Protein AF-A0A821CGY4-F1 (afdb_monomer)

Structure (mmCIF, N/CA/C/O backbone):
data_AF-A0A821CGY4-F1
#
_entry.id   AF-A0A821CGY4-F1
#
loop_
_atom_site.group_PDB
_atom_site.id
_atom_site.type_symbol
_atom_site.label_atom_id
_atom_site.label_alt_id
_atom_site.label_comp_id
_atom_site.label_asym_id
_atom_site.label_entity_id
_atom_site.label_seq_id
_atom_site.pdbx_PDB_ins_code
_atom_site.Cartn_x
_atom_site.Cartn_y
_atom_site.Cartn_z
_atom_site.occupancy
_atom_site.B_iso_or_equiv
_atom_site.auth_seq_id
_atom_site.auth_comp_id
_atom_site.auth_asym_id
_atom_site.auth_atom_id
_atom_site.pdbx_PDB_model_num
ATOM 1 N N . ILE A 1 1 ? -22.890 -25.969 49.662 1.00 81.94 1 ILE A N 1
ATOM 2 C CA . ILE A 1 1 ? -21.710 -25.070 49.603 1.00 81.94 1 ILE A CA 1
ATOM 3 C C . ILE A 1 1 ? -21.139 -25.036 48.191 1.00 81.94 1 ILE A C 1
ATOM 5 O O . ILE A 1 1 ? -21.263 -24.000 47.562 1.00 81.94 1 ILE A O 1
ATOM 9 N N . TYR A 1 2 ? -20.618 -26.148 47.653 1.00 87.25 2 TYR A N 1
ATOM 10 C CA . TYR A 1 2 ? -20.101 -26.180 46.274 1.00 87.25 2 TYR A CA 1
ATOM 11 C C . TYR A 1 2 ? -21.152 -25.753 45.236 1.00 87.25 2 TYR A C 1
ATOM 13 O O . TYR A 1 2 ? -20.930 -24.799 44.510 1.00 87.25 2 TYR A O 1
ATOM 21 N N . SER A 1 3 ? -22.339 -26.370 45.244 1.00 80.25 3 SER A N 1
ATOM 22 C CA . SER A 1 3 ? -23.417 -26.040 44.294 1.00 80.25 3 SER A CA 1
ATOM 23 C C . SER A 1 3 ? -23.872 -24.573 44.369 1.00 80.25 3 SER A C 1
ATOM 25 O O . SER A 1 3 ? -24.015 -23.927 43.337 1.00 80.25 3 SER A O 1
ATOM 27 N N . THR A 1 4 ? -24.036 -24.011 45.570 1.00 87.38 4 THR A N 1
ATOM 28 C CA . THR A 1 4 ? -24.475 -22.619 45.740 1.00 87.38 4 THR A CA 1
ATOM 29 C C . THR A 1 4 ? -23.391 -21.608 45.376 1.00 87.38 4 THR A C 1
ATOM 31 O O . THR A 1 4 ? -23.682 -20.619 44.715 1.00 87.38 4 THR A O 1
ATOM 34 N N . ILE A 1 5 ? -22.136 -21.841 45.759 1.00 92.38 5 ILE A N 1
ATOM 35 C CA . ILE A 1 5 ? -21.040 -20.913 45.449 1.00 92.38 5 ILE A CA 1
ATOM 36 C C . ILE A 1 5 ? -20.642 -21.019 43.971 1.00 92.38 5 ILE A C 1
ATOM 38 O O . ILE A 1 5 ? -20.436 -20.009 43.309 1.00 92.38 5 ILE A O 1
ATOM 42 N N . TYR A 1 6 ? -20.581 -22.226 43.419 1.00 91.69 6 TYR A N 1
ATOM 43 C CA . TYR A 1 6 ? -20.133 -22.436 42.048 1.00 91.69 6 TYR A CA 1
ATOM 44 C C . TYR A 1 6 ? -21.222 -22.092 41.018 1.00 91.69 6 TYR A C 1
ATOM 46 O O . TYR A 1 6 ? -21.022 -21.226 40.174 1.00 91.69 6 TYR A O 1
ATOM 54 N N . LEU A 1 7 ? -22.415 -22.688 41.107 1.00 91.94 7 LEU A N 1
ATOM 55 C CA . LEU A 1 7 ? -23.435 -22.510 40.062 1.00 91.94 7 LEU A CA 1
ATOM 56 C C . LEU A 1 7 ? -24.139 -21.149 40.141 1.00 91.94 7 LEU A C 1
ATOM 58 O O . LEU A 1 7 ? -24.448 -20.545 39.115 1.00 91.94 7 LEU A O 1
ATOM 62 N N . LEU A 1 8 ? -24.421 -20.655 41.352 1.00 87.88 8 LEU A N 1
ATOM 63 C CA . LEU A 1 8 ? -25.144 -19.389 41.502 1.00 87.88 8 LEU A CA 1
ATOM 64 C C . LEU A 1 8 ? -24.194 -18.195 41.485 1.00 87.88 8 LEU A C 1
ATOM 66 O O . LEU A 1 8 ? -24.474 -17.231 40.783 1.00 87.88 8 LEU A O 1
ATOM 70 N N . ILE A 1 9 ? -23.084 -18.233 42.227 1.00 88.62 9 ILE A N 1
ATOM 71 C CA . ILE A 1 9 ? -22.202 -17.061 42.342 1.00 88.62 9 ILE A CA 1
ATOM 72 C C . ILE A 1 9 ? -21.193 -17.003 41.188 1.00 88.62 9 ILE A C 1
ATOM 74 O O . ILE A 1 9 ? -21.105 -15.963 40.537 1.00 88.62 9 ILE A O 1
ATOM 78 N N . TYR A 1 10 ? -20.458 -18.088 40.919 1.00 90.25 10 TYR A N 1
ATOM 79 C CA . TYR A 1 10 ? -19.397 -18.100 39.901 1.00 90.25 10 TYR A CA 1
ATOM 80 C C . TYR A 1 10 ? -19.953 -18.126 38.467 1.00 90.25 10 TYR A C 1
ATOM 82 O O . TYR A 1 10 ? -19.667 -17.218 37.692 1.00 90.25 10 TYR A O 1
ATOM 90 N N . GLU A 1 11 ? -20.829 -19.080 38.142 1.00 90.44 11 GLU A N 1
ATOM 91 C CA . GLU A 1 11 ? -21.448 -19.208 36.804 1.00 90.44 11 GLU A CA 1
ATOM 92 C C . GLU A 1 11 ? -22.595 -18.211 36.551 1.00 90.44 11 GLU A C 1
ATOM 94 O O . GLU A 1 11 ? -23.160 -18.146 35.461 1.00 90.44 11 GLU A O 1
ATOM 99 N N . LYS A 1 12 ? -22.971 -17.418 37.563 1.00 89.88 12 LYS A N 1
ATOM 100 C CA . LYS A 1 12 ? -24.100 -16.475 37.513 1.00 89.88 12 LYS A CA 1
ATOM 101 C C . LYS A 1 12 ? -25.403 -17.106 37.013 1.00 89.88 12 LYS A C 1
ATOM 103 O O . LYS A 1 12 ? -26.166 -16.464 36.295 1.00 89.88 12 LYS A O 1
ATOM 108 N N . GLY A 1 13 ? -25.715 -18.325 37.457 1.00 83.38 13 GLY A N 1
ATOM 109 C CA . GLY A 1 13 ? -26.928 -19.047 37.052 1.00 83.38 13 GLY A CA 1
ATOM 110 C C . GLY A 1 13 ? -28.252 -18.348 37.403 1.00 83.38 13 GLY A C 1
ATOM 111 O O . GLY A 1 13 ? -29.296 -18.717 36.874 1.00 83.38 13 GLY A O 1
ATOM 112 N N . TYR A 1 14 ? -28.230 -17.319 38.260 1.00 86.88 14 TYR A N 1
ATOM 113 C CA . TYR A 1 14 ? -29.389 -16.456 38.526 1.00 86.88 14 TYR A CA 1
ATOM 114 C C . TYR A 1 14 ? -29.656 -15.419 37.418 1.00 86.88 14 TYR A C 1
ATOM 116 O O . TYR A 1 14 ? -30.694 -14.760 37.440 1.00 86.88 14 TYR A O 1
ATOM 124 N N . GLN A 1 15 ? -28.736 -15.231 36.467 1.00 89.56 15 GLN A N 1
ATOM 125 C CA . GLN A 1 15 ? -28.865 -14.264 35.378 1.00 89.56 15 GLN A CA 1
ATOM 126 C C . GLN A 1 15 ? -29.300 -14.953 34.084 1.00 89.56 15 GLN A C 1
ATOM 128 O O . GLN A 1 15 ? -28.705 -15.937 33.650 1.00 89.56 15 GLN A O 1
ATOM 133 N N . LYS A 1 16 ? -30.307 -14.389 33.412 1.00 84.50 16 LYS A N 1
ATOM 134 C CA . LYS A 1 16 ? -30.659 -14.782 32.045 1.00 84.50 16 LYS A CA 1
ATOM 135 C C . LYS A 1 16 ? -29.698 -14.098 31.073 1.00 84.50 16 LYS A C 1
ATOM 137 O O . LYS A 1 16 ? -29.783 -12.888 30.883 1.00 84.50 16 LYS A O 1
ATOM 142 N N . GLN A 1 17 ? -28.792 -14.861 30.467 1.00 78.44 17 GLN A N 1
ATOM 143 C CA . GLN A 1 17 ? -27.876 -14.335 29.457 1.00 78.44 17 GLN A CA 1
ATOM 144 C C . GLN A 1 17 ? -28.560 -14.290 28.087 1.00 78.44 17 GLN A C 1
ATOM 146 O O . GLN A 1 17 ? -29.100 -15.291 27.615 1.00 78.44 17 GLN A O 1
ATOM 151 N N . SER A 1 18 ? -28.537 -13.125 27.446 1.00 79.50 18 SER A N 1
ATOM 152 C CA . SER A 1 18 ? -28.942 -12.980 26.047 1.00 79.50 18 SER A CA 1
ATOM 153 C C . SER A 1 18 ? -27.727 -13.220 25.155 1.00 79.50 18 SER A C 1
ATOM 155 O O . SER A 1 18 ? -26.724 -12.523 25.278 1.00 79.50 18 SER A O 1
ATOM 157 N N . THR A 1 19 ? -27.818 -14.199 24.257 1.00 76.69 19 THR A N 1
ATOM 158 C CA . THR A 1 19 ? -26.723 -14.617 23.362 1.00 76.69 19 THR A CA 1
ATOM 159 C C . THR A 1 19 ? -26.581 -13.742 22.116 1.00 76.69 19 THR A C 1
ATOM 161 O O . THR A 1 19 ? -25.551 -13.778 21.452 1.00 76.69 19 THR A O 1
ATOM 164 N N . THR A 1 20 ? -27.592 -12.934 21.797 1.00 72.19 20 THR A N 1
ATOM 165 C CA . THR A 1 20 ? -27.609 -12.072 20.611 1.00 72.19 20 THR A CA 1
ATOM 166 C C . THR A 1 20 ? -27.538 -10.607 21.016 1.00 72.19 20 THR A C 1
ATOM 168 O O . THR A 1 20 ? -28.556 -9.969 21.294 1.00 72.19 20 THR A O 1
ATOM 171 N N . ILE A 1 21 ? -26.323 -10.066 21.039 1.00 81.25 21 ILE A N 1
ATOM 172 C CA . ILE A 1 21 ? -26.091 -8.625 21.129 1.00 81.25 21 ILE A CA 1
ATOM 173 C C . ILE A 1 21 ? -26.049 -8.101 19.696 1.00 81.25 21 ILE A C 1
ATOM 175 O O . ILE A 1 21 ? -25.152 -8.444 18.932 1.00 81.25 21 ILE A O 1
ATOM 179 N N . THR A 1 22 ? -27.039 -7.296 19.317 1.00 83.81 22 THR A N 1
ATOM 180 C CA . THR A 1 22 ? -27.015 -6.592 18.030 1.00 83.81 22 THR A CA 1
ATOM 181 C C . THR A 1 22 ? -26.283 -5.276 18.235 1.00 83.81 22 THR A C 1
ATOM 183 O O . THR A 1 22 ? -26.819 -4.364 18.863 1.00 83.81 22 THR A O 1
ATOM 186 N N . SER A 1 23 ? -25.047 -5.186 17.750 1.00 82.81 23 SER A N 1
ATOM 187 C CA . SER A 1 23 ? -24.267 -3.950 17.744 1.00 82.81 23 SER A CA 1
ATOM 188 C C . SER A 1 23 ? -24.141 -3.413 16.321 1.00 82.81 23 SER A C 1
ATOM 190 O O . SER A 1 23 ? -23.977 -4.162 15.361 1.00 82.81 23 SER A O 1
ATOM 192 N N . SER A 1 24 ? -24.239 -2.093 16.193 1.00 87.44 24 SER A N 1
ATOM 193 C CA . SER A 1 24 ? -24.004 -1.363 14.950 1.00 87.44 24 SER A CA 1
ATOM 194 C C . SER A 1 24 ? -23.072 -0.207 15.268 1.00 87.44 24 SER A C 1
ATOM 196 O O . SER A 1 24 ? -23.334 0.557 16.198 1.00 87.44 24 SER A O 1
ATOM 198 N N . VAL A 1 25 ? -21.983 -0.086 14.514 1.00 87.69 25 VAL A N 1
ATOM 199 C CA . VAL A 1 25 ? -20.981 0.966 14.692 1.00 87.69 25 VAL A CA 1
ATOM 200 C C . VAL A 1 25 ? -20.982 1.851 13.454 1.00 87.69 25 VAL A C 1
ATOM 202 O O . VAL A 1 25 ? -20.939 1.367 12.327 1.00 87.69 25 VAL A O 1
ATOM 205 N N . THR A 1 26 ? -21.025 3.164 13.662 1.00 87.94 26 THR A N 1
ATOM 206 C CA . THR A 1 26 ? -20.919 4.153 12.586 1.00 87.94 26 THR A CA 1
ATOM 207 C C . THR A 1 26 ? -19.762 5.086 12.897 1.00 87.94 26 THR A C 1
ATOM 209 O O . THR A 1 26 ? -19.773 5.779 13.914 1.00 87.94 26 THR A O 1
ATOM 212 N N . LEU A 1 27 ? -18.754 5.093 12.025 1.00 87.62 27 LEU A N 1
ATOM 213 C CA . LEU A 1 27 ? -17.548 5.903 12.170 1.00 87.6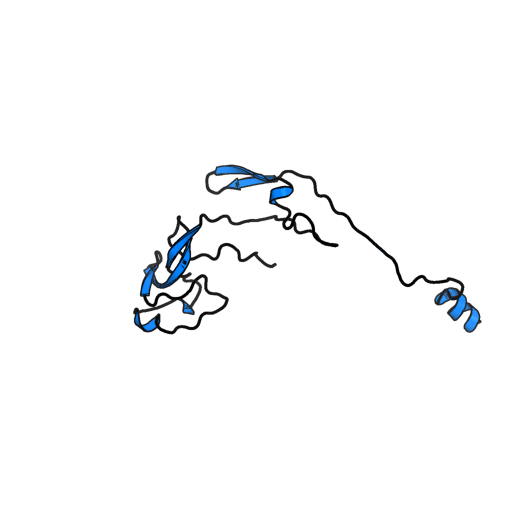2 27 LEU A CA 1
ATOM 214 C C . LEU A 1 27 ? -17.602 7.093 11.209 1.00 87.62 27 LEU A C 1
ATOM 216 O O . LEU A 1 27 ? -17.962 6.948 10.043 1.00 87.62 27 LEU A O 1
ATOM 220 N N . LYS A 1 28 ? -17.230 8.279 11.699 1.00 88.62 28 LYS A N 1
ATOM 221 C CA . LYS A 1 28 ? -17.065 9.489 10.886 1.00 88.62 28 LYS A CA 1
ATOM 222 C C . LYS A 1 28 ? -15.760 10.168 11.268 1.00 88.62 28 LYS A C 1
ATOM 224 O O . LYS A 1 28 ? -15.617 10.627 12.399 1.00 88.62 28 LYS A O 1
ATOM 229 N N . VAL A 1 29 ? -14.836 10.266 10.322 1.00 88.44 29 VAL A N 1
ATOM 230 C CA . VAL A 1 29 ? -13.551 10.941 10.534 1.00 88.44 29 VAL A CA 1
ATOM 231 C C . VAL A 1 29 ? -13.654 12.400 10.102 1.00 88.44 29 VAL A C 1
ATOM 233 O O . VAL A 1 29 ? -14.393 12.747 9.181 1.00 88.44 29 VAL A O 1
ATOM 236 N N . LYS A 1 30 ? -12.948 13.271 10.823 1.00 90.44 30 LYS A N 1
ATOM 237 C CA . LYS A 1 30 ? -12.831 14.700 10.538 1.00 90.44 30 LYS A CA 1
ATOM 238 C C . LYS A 1 30 ? -11.363 15.092 10.620 1.00 90.44 30 LYS A C 1
ATOM 240 O O . LYS A 1 30 ? -10.682 14.700 11.563 1.00 90.44 30 LYS A O 1
ATOM 245 N N . GLY A 1 31 ? -10.916 15.906 9.677 1.00 91.00 31 GLY A N 1
ATOM 246 C CA . GLY A 1 31 ? -9.550 16.408 9.632 1.00 91.00 31 GLY A CA 1
ATOM 247 C C . GLY A 1 31 ? -9.162 16.792 8.214 1.00 91.00 31 GLY A C 1
ATOM 248 O O . GLY A 1 31 ? -9.719 16.256 7.254 1.00 91.00 31 GLY A O 1
ATOM 249 N N . ILE A 1 32 ? -8.211 17.713 8.116 1.00 92.00 32 ILE A N 1
ATOM 250 C CA . ILE A 1 32 ? -7.554 18.111 6.873 1.00 92.00 32 ILE A CA 1
ATOM 251 C C . ILE A 1 32 ? -6.066 17.798 7.008 1.00 92.00 32 ILE A C 1
ATOM 253 O O . ILE A 1 32 ? -5.496 17.952 8.091 1.00 92.00 32 ILE A O 1
ATOM 257 N N . GLY A 1 33 ? -5.452 17.334 5.929 1.00 89.00 33 GLY A N 1
ATOM 258 C CA . GLY A 1 33 ? -4.021 17.082 5.839 1.00 89.00 33 GLY A CA 1
ATOM 259 C C . GLY A 1 33 ? -3.370 17.992 4.806 1.00 89.00 33 GLY A C 1
ATOM 260 O O . GLY A 1 33 ? -4.016 18.441 3.860 1.00 89.00 33 GLY A O 1
ATOM 261 N N . TYR A 1 34 ? -2.076 18.236 4.987 1.00 91.12 34 TYR A N 1
ATOM 262 C CA . TYR A 1 34 ? -1.245 18.981 4.047 1.00 91.12 34 TYR A CA 1
ATOM 263 C C . TYR A 1 34 ? -0.093 18.086 3.614 1.00 91.12 34 TYR A C 1
ATOM 265 O O . TYR A 1 34 ? 0.609 17.532 4.461 1.00 91.12 34 TYR A O 1
ATOM 273 N N . VAL A 1 35 ? 0.096 17.942 2.307 1.00 87.44 35 VAL A N 1
ATOM 274 C CA . VAL A 1 35 ? 1.141 17.100 1.725 1.00 87.44 35 VAL A CA 1
ATOM 275 C C . VAL A 1 35 ? 1.997 17.947 0.799 1.00 87.44 35 VAL A C 1
ATOM 277 O O . VAL A 1 35 ? 1.482 18.655 -0.064 1.00 87.44 35 VAL A O 1
ATOM 280 N N . LEU A 1 36 ? 3.312 17.874 0.991 1.00 86.31 36 LEU A N 1
ATOM 281 C CA . LEU A 1 36 ? 4.284 18.474 0.088 1.00 86.31 36 LEU A CA 1
ATOM 282 C C . LEU A 1 36 ? 4.613 17.454 -0.997 1.00 86.31 36 LEU A C 1
ATOM 284 O O . LEU A 1 36 ? 5.154 16.386 -0.712 1.00 86.31 36 LEU A O 1
ATOM 288 N N . THR A 1 37 ? 4.245 17.769 -2.232 1.00 82.00 37 THR A N 1
ATOM 289 C CA . THR A 1 37 ? 4.586 16.942 -3.393 1.00 82.00 37 THR A CA 1
ATOM 290 C C . THR A 1 37 ? 6.036 17.174 -3.821 1.00 82.00 37 THR A C 1
ATOM 292 O O . THR A 1 37 ? 6.657 18.175 -3.457 1.00 82.00 37 THR A O 1
ATOM 295 N N . SER A 1 38 ? 6.583 16.257 -4.623 1.00 76.75 38 SER A N 1
ATOM 296 C CA . SER A 1 38 ? 7.936 16.366 -5.191 1.00 76.75 38 SER A CA 1
ATOM 297 C C . SER A 1 38 ? 8.146 17.622 -6.042 1.00 76.75 38 SER A C 1
ATOM 299 O O . SER A 1 38 ? 9.275 18.081 -6.177 1.00 76.75 38 SER A O 1
ATOM 301 N N . GLU A 1 39 ? 7.071 18.210 -6.571 1.00 78.38 39 GLU A N 1
ATOM 302 C CA . GLU A 1 39 ? 7.093 19.462 -7.335 1.00 78.38 39 GLU A CA 1
ATOM 303 C C . GLU A 1 39 ? 7.001 20.719 -6.448 1.00 78.38 39 GLU A C 1
ATOM 305 O O . GLU A 1 39 ? 6.737 21.814 -6.942 1.00 78.38 39 GLU A O 1
ATOM 310 N N . ASN A 1 40 ? 7.189 20.580 -5.128 1.00 75.31 40 ASN A N 1
ATOM 311 C CA . ASN A 1 40 ? 6.980 21.636 -4.129 1.00 75.31 40 ASN A CA 1
ATOM 312 C C . ASN A 1 40 ? 5.564 22.241 -4.148 1.00 75.31 40 ASN A C 1
ATOM 314 O O . ASN A 1 40 ? 5.352 23.351 -3.656 1.00 75.31 40 ASN A O 1
ATOM 318 N N . GLN A 1 41 ? 4.579 21.520 -4.688 1.00 83.56 41 GLN A N 1
ATOM 319 C CA . GLN A 1 41 ? 3.181 21.928 -4.622 1.00 83.56 41 GLN A CA 1
ATOM 320 C C . GLN A 1 41 ? 2.555 21.395 -3.333 1.00 83.56 41 GLN A C 1
ATOM 322 O O . GLN A 1 41 ? 2.671 20.207 -3.011 1.00 83.56 41 GLN A O 1
ATOM 327 N N . THR A 1 42 ? 1.879 22.275 -2.596 1.00 86.44 42 THR A N 1
ATOM 328 C CA . THR A 1 42 ? 1.109 21.893 -1.411 1.00 86.44 42 THR A CA 1
ATOM 329 C C . THR A 1 42 ? -0.239 21.336 -1.847 1.00 86.44 42 THR A C 1
ATOM 331 O O . THR A 1 42 ? -1.087 22.074 -2.347 1.00 86.44 42 THR A O 1
ATOM 334 N N . MET A 1 43 ? -0.453 20.043 -1.622 1.00 88.06 43 MET A N 1
ATOM 335 C CA . MET A 1 43 ? -1.744 19.390 -1.799 1.00 88.06 43 MET A CA 1
ATOM 336 C C . MET A 1 43 ? -2.494 19.384 -0.466 1.00 88.06 43 MET A C 1
ATOM 338 O O . MET A 1 43 ? -1.956 18.957 0.559 1.00 88.06 43 MET A O 1
ATOM 342 N N . ILE A 1 44 ? -3.738 19.858 -0.479 1.00 91.19 44 ILE A N 1
ATOM 343 C CA . ILE A 1 44 ? -4.658 19.727 0.653 1.00 91.19 44 ILE A CA 1
ATOM 344 C C . ILE A 1 44 ? -5.437 18.434 0.442 1.00 91.19 44 ILE A C 1
ATOM 346 O O . ILE A 1 44 ? -5.979 18.226 -0.639 1.00 91.19 44 ILE A O 1
ATOM 350 N N . ILE A 1 45 ? -5.472 17.585 1.464 1.00 91.62 45 ILE A N 1
ATOM 351 C CA . ILE A 1 45 ? -6.240 16.338 1.459 1.00 91.62 45 ILE A CA 1
ATOM 352 C C . ILE A 1 45 ? -7.315 16.389 2.542 1.00 91.62 45 ILE A C 1
ATOM 354 O O . ILE A 1 45 ? -7.059 16.843 3.662 1.00 91.62 45 ILE A O 1
ATOM 358 N N . ASP A 1 46 ? -8.516 15.917 2.232 1.00 92.00 46 ASP A N 1
ATOM 359 C CA . ASP A 1 46 ? -9.634 15.872 3.174 1.00 92.00 46 ASP A CA 1
ATOM 360 C C . ASP A 1 46 ? -10.119 14.438 3.450 1.00 92.00 46 A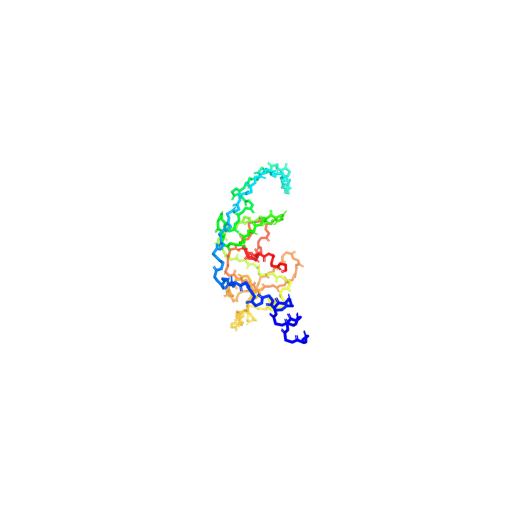SP A C 1
ATOM 362 O O . ASP A 1 46 ? -9.540 13.451 2.991 1.00 92.00 46 ASP A O 1
ATOM 366 N N . GLY A 1 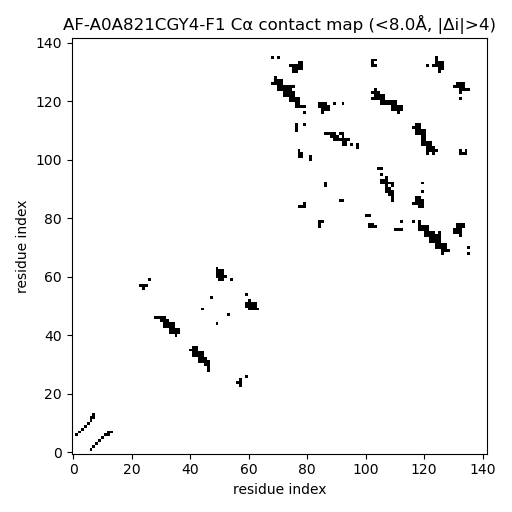47 ? -11.186 14.317 4.246 1.00 87.88 47 GLY A N 1
ATOM 367 C CA . GLY A 1 47 ? -11.766 13.019 4.592 1.00 87.88 47 GLY A CA 1
ATOM 368 C C . GLY A 1 47 ? -12.245 12.193 3.395 1.00 87.88 47 GLY A C 1
ATOM 369 O O . GLY A 1 47 ? -12.289 10.975 3.509 1.00 87.88 47 GLY A O 1
ATOM 370 N N . ALA A 1 48 ? -12.578 12.801 2.257 1.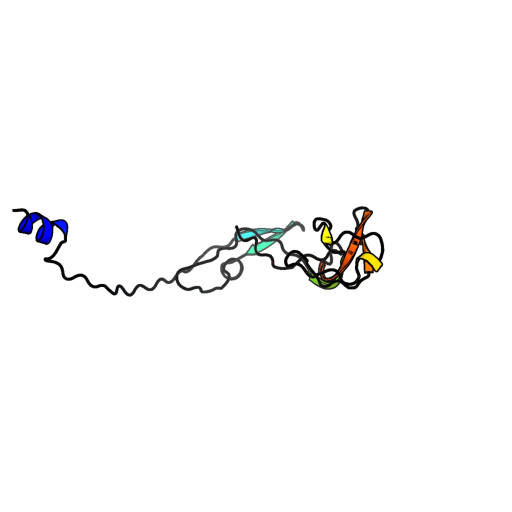00 87.00 48 ALA A N 1
ATOM 371 C CA . ALA A 1 48 ? -12.915 12.064 1.043 1.00 87.00 48 ALA A CA 1
ATOM 372 C C . ALA A 1 48 ? -11.664 11.498 0.348 1.00 87.00 48 ALA A C 1
ATOM 374 O O . ALA A 1 48 ? -11.754 10.467 -0.316 1.00 87.00 48 ALA A O 1
ATOM 375 N N . ASP A 1 49 ? -10.497 12.115 0.545 1.00 89.50 49 ASP A N 1
ATOM 376 C CA . ASP A 1 49 ? -9.251 11.703 -0.106 1.00 89.50 49 ASP A CA 1
ATOM 377 C C . ASP A 1 49 ? -8.507 10.590 0.637 1.00 89.50 49 ASP A C 1
ATOM 379 O O . ASP A 1 49 ? -7.878 9.730 0.007 1.00 89.50 49 ASP A O 1
ATOM 383 N N . TYR A 1 50 ? -8.496 10.620 1.975 1.00 90.12 50 TYR A N 1
ATOM 384 C CA . TYR A 1 50 ? -7.743 9.652 2.784 1.00 90.12 50 TYR A CA 1
ATOM 385 C C . TYR A 1 50 ? -8.572 8.489 3.338 1.00 90.12 50 TYR A C 1
ATOM 387 O O . TYR A 1 50 ? -7.983 7.584 3.928 1.00 90.12 50 TYR A O 1
ATOM 395 N N . ILE A 1 51 ? -9.893 8.466 3.135 1.00 89.81 51 ILE A N 1
ATOM 396 C CA . ILE A 1 51 ? -10.771 7.366 3.567 1.00 89.81 51 ILE A CA 1
ATOM 397 C C . ILE A 1 51 ? -11.232 6.578 2.341 1.00 89.81 51 ILE A C 1
ATOM 399 O O . ILE A 1 51 ? -11.957 7.099 1.496 1.00 89.81 51 ILE A O 1
ATOM 403 N N . ILE A 1 52 ? -10.808 5.316 2.233 1.00 87.69 52 ILE A N 1
ATOM 404 C CA . ILE A 1 52 ? -11.087 4.466 1.067 1.00 87.69 52 ILE A CA 1
ATOM 405 C C . ILE A 1 52 ? -11.404 3.041 1.540 1.00 87.69 52 ILE A C 1
ATOM 407 O O . ILE A 1 52 ? -10.510 2.408 2.091 1.00 87.69 52 ILE A O 1
ATOM 411 N N . PRO A 1 53 ? -12.600 2.488 1.275 1.00 88.25 53 PRO A N 1
ATOM 412 C CA . PRO A 1 53 ? -13.796 3.143 0.737 1.00 88.25 53 PRO A CA 1
ATOM 413 C C . PRO A 1 53 ? -14.424 4.116 1.759 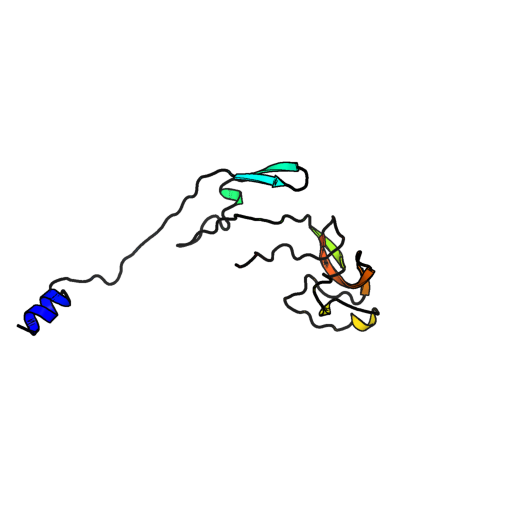1.00 88.25 53 PRO A C 1
ATOM 415 O O . PRO A 1 53 ? -14.126 4.034 2.948 1.00 88.25 53 PRO A O 1
ATOM 418 N N . PRO A 1 54 ? -15.331 5.022 1.346 1.00 83.12 54 PRO A N 1
ATOM 419 C CA . PRO A 1 54 ? -15.937 6.004 2.257 1.00 83.12 54 PRO A CA 1
ATOM 420 C C . PRO A 1 54 ? -16.816 5.382 3.356 1.00 83.12 54 PRO A C 1
ATOM 422 O O . PRO A 1 54 ? -17.139 6.048 4.339 1.00 83.12 54 PRO A O 1
ATOM 425 N N . SER A 1 55 ? -17.235 4.124 3.198 1.00 83.94 55 SER A N 1
ATOM 426 C CA . SER A 1 55 ? -17.995 3.389 4.204 1.00 83.94 55 SER A CA 1
ATOM 427 C C . SER A 1 55 ? -17.633 1.910 4.160 1.00 83.94 55 SER A C 1
ATOM 429 O O . SER A 1 55 ? -17.675 1.286 3.099 1.00 83.94 55 SER A O 1
ATOM 431 N N . GLU A 1 56 ? -17.298 1.363 5.324 1.00 87.19 56 GLU A N 1
ATOM 432 C CA . GLU A 1 56 ? -16.997 -0.048 5.528 1.00 87.19 56 GLU A CA 1
ATOM 433 C C . GLU A 1 56 ? -17.637 -0.511 6.845 1.00 87.19 56 GLU A C 1
ATOM 435 O O . GLU A 1 56 ? -17.805 0.271 7.785 1.00 87.19 56 GLU A O 1
ATOM 440 N N . ASN A 1 57 ? -18.068 -1.772 6.907 1.00 86.62 57 ASN A N 1
ATOM 441 C CA . ASN A 1 57 ? -18.740 -2.298 8.092 1.00 86.62 57 ASN A CA 1
ATOM 442 C C . ASN A 1 57 ? -17.708 -2.667 9.164 1.00 86.62 57 ASN A C 1
ATOM 444 O O . ASN A 1 57 ? -16.843 -3.502 8.917 1.00 86.62 57 ASN A O 1
ATOM 448 N N . ASN A 1 58 ? -17.828 -2.082 10.358 1.00 85.62 58 ASN A N 1
ATOM 449 C CA . ASN A 1 58 ? -16.950 -2.334 11.509 1.00 85.62 58 ASN A CA 1
ATOM 450 C C . ASN A 1 58 ? -15.442 -2.108 11.261 1.00 85.62 58 ASN A C 1
ATOM 452 O O . ASN A 1 58 ? -14.622 -2.561 12.058 1.00 85.62 58 ASN A O 1
ATOM 456 N N . ALA A 1 59 ? -15.065 -1.394 10.199 1.00 89.56 59 ALA A N 1
ATOM 457 C CA . ALA A 1 59 ? -13.679 -1.087 9.869 1.00 89.56 59 ALA A CA 1
ATOM 458 C C . ALA A 1 59 ? -13.562 0.304 9.236 1.00 89.56 59 ALA A C 1
ATOM 460 O O . ALA A 1 59 ? -14.547 0.891 8.786 1.00 89.56 59 ALA A O 1
ATOM 461 N N . ILE A 1 60 ? -12.347 0.849 9.252 1.00 89.69 60 ILE A N 1
ATOM 462 C CA . ILE A 1 60 ? -11.999 2.073 8.539 1.00 89.69 60 ILE A CA 1
ATOM 463 C C . ILE A 1 60 ? -10.544 2.009 8.090 1.00 89.69 60 ILE A C 1
ATOM 465 O O . ILE A 1 60 ? -9.664 1.616 8.858 1.00 89.69 60 ILE A O 1
ATOM 469 N N . PHE A 1 61 ? -10.290 2.451 6.864 1.00 90.94 61 PHE A N 1
ATOM 470 C CA . PHE A 1 61 ? -8.951 2.612 6.322 1.00 90.94 61 PHE A CA 1
ATOM 471 C C . PHE A 1 61 ? -8.597 4.099 6.220 1.00 90.94 61 PHE A C 1
ATOM 473 O O . PHE A 1 61 ? -9.350 4.885 5.645 1.00 90.94 61 PHE A O 1
ATOM 480 N N . ILE A 1 62 ? -7.449 4.480 6.788 1.00 90.69 62 ILE A N 1
ATOM 481 C CA . ILE A 1 62 ? -6.932 5.854 6.771 1.00 90.69 62 ILE A CA 1
ATOM 482 C C . ILE A 1 62 ? -5.593 5.857 6.034 1.00 90.69 62 ILE A C 1
ATOM 484 O O . ILE A 1 62 ? -4.611 5.276 6.497 1.00 90.69 62 ILE A O 1
ATOM 488 N N . LYS A 1 63 ? -5.544 6.542 4.892 1.00 88.81 63 LYS A N 1
ATOM 489 C CA . LYS A 1 63 ? -4.342 6.716 4.071 1.00 88.81 63 LYS A CA 1
ATOM 490 C C . LYS A 1 63 ? -3.382 7.702 4.739 1.00 88.81 63 LYS A C 1
ATOM 492 O O . LYS A 1 63 ? -3.676 8.890 4.834 1.00 88.81 63 LYS A O 1
ATOM 497 N N . THR A 1 64 ? -2.218 7.214 5.161 1.00 87.62 64 THR A N 1
ATOM 498 C CA . THR A 1 64 ? -1.170 8.020 5.817 1.00 87.62 64 THR A CA 1
ATOM 499 C C . THR A 1 64 ? -0.007 8.374 4.894 1.00 87.62 64 THR A C 1
ATOM 501 O O . THR A 1 64 ? 0.636 9.401 5.084 1.00 87.62 64 THR A O 1
ATOM 504 N N . ASN A 1 65 ? 0.261 7.543 3.887 1.00 85.44 65 ASN A N 1
ATOM 505 C CA . ASN A 1 65 ? 1.299 7.758 2.887 1.00 85.44 65 ASN A CA 1
ATOM 506 C C . ASN A 1 65 ? 0.796 7.273 1.521 1.00 85.44 65 ASN A C 1
ATOM 508 O O . ASN A 1 65 ? 0.050 6.294 1.446 1.00 85.44 65 ASN A O 1
ATOM 512 N N . PHE A 1 66 ? 1.188 7.955 0.448 1.00 82.75 66 PHE A N 1
ATOM 513 C CA . PHE A 1 66 ? 0.864 7.563 -0.915 1.00 82.75 66 PHE A CA 1
ATOM 514 C C . PHE A 1 66 ? 1.973 7.954 -1.886 1.00 82.75 66 PHE A C 1
ATOM 516 O O . PHE A 1 66 ? 2.684 8.936 -1.695 1.00 82.75 66 PHE A O 1
ATOM 523 N N . ILE A 1 67 ? 2.081 7.171 -2.955 1.00 82.88 67 ILE A N 1
ATOM 524 C CA . ILE A 1 67 ? 2.919 7.474 -4.109 1.00 82.88 67 ILE A CA 1
ATOM 525 C C . ILE A 1 67 ? 1.963 7.688 -5.274 1.00 82.88 67 ILE A C 1
ATOM 527 O O . ILE A 1 67 ? 1.197 6.788 -5.617 1.00 82.88 67 ILE A O 1
ATOM 531 N N . GLN A 1 68 ? 1.990 8.884 -5.851 1.00 79.19 68 GLN A N 1
ATOM 532 C CA . GLN A 1 68 ? 1.232 9.213 -7.051 1.00 79.19 68 GLN A CA 1
ATOM 533 C C . GLN A 1 68 ? 2.144 9.078 -8.269 1.00 79.19 68 GLN A C 1
ATOM 535 O O . GLN A 1 68 ? 3.302 9.491 -8.237 1.00 79.19 68 GLN A O 1
ATOM 540 N N . THR A 1 69 ? 1.627 8.470 -9.332 1.00 77.12 69 THR A N 1
ATOM 541 C CA . THR A 1 69 ? 2.350 8.298 -10.593 1.00 77.12 69 THR A CA 1
ATOM 542 C C . THR A 1 69 ? 1.424 8.612 -11.754 1.00 77.12 69 THR A C 1
ATOM 544 O O . THR A 1 69 ? 0.353 8.008 -11.845 1.00 77.12 69 THR A O 1
ATOM 547 N N . ASP A 1 70 ? 1.862 9.476 -12.664 1.00 82.75 70 ASP A N 1
ATOM 548 C CA . ASP A 1 70 ? 1.144 9.738 -13.907 1.00 82.75 70 ASP A CA 1
ATOM 549 C C . ASP A 1 70 ? 1.413 8.630 -14.923 1.00 82.75 70 ASP A C 1
ATOM 551 O O . ASP A 1 70 ? 2.545 8.196 -15.154 1.00 82.75 70 ASP A O 1
ATOM 555 N N . GLN A 1 71 ? 0.327 8.101 -15.470 1.00 79.81 71 GLN A N 1
ATOM 556 C CA . GLN A 1 71 ? 0.263 6.733 -15.957 1.00 79.81 71 GLN A CA 1
ATOM 557 C C . GLN A 1 71 ? -0.557 6.717 -17.256 1.00 79.81 71 GLN A C 1
ATOM 559 O O . GLN A 1 71 ? -1.709 7.144 -17.283 1.00 79.81 71 GLN A O 1
ATOM 564 N N . THR A 1 72 ? 0.034 6.239 -18.356 1.00 82.44 72 THR A N 1
ATOM 565 C CA . THR A 1 72 ? -0.624 6.139 -19.677 1.00 82.44 72 THR A CA 1
ATOM 566 C C . THR A 1 72 ? -0.482 4.737 -20.252 1.00 82.44 72 THR A C 1
ATOM 568 O O . THR A 1 72 ? 0.511 4.066 -20.011 1.00 82.44 72 THR A O 1
ATOM 571 N N . ARG A 1 73 ? -1.464 4.230 -21.004 1.00 83.44 73 ARG A N 1
ATOM 572 C CA . ARG A 1 73 ? -1.356 2.879 -21.576 1.00 83.44 73 ARG A CA 1
ATOM 573 C C . ARG A 1 73 ? -0.416 2.893 -22.778 1.00 83.44 73 ARG A C 1
ATOM 575 O O . ARG A 1 73 ? -0.782 3.394 -23.837 1.00 83.44 73 ARG A O 1
ATOM 582 N N . SER A 1 74 ? 0.763 2.307 -22.630 1.00 82.88 74 SER A N 1
ATOM 583 C CA . SER A 1 74 ? 1.737 2.191 -23.714 1.00 82.88 74 SER A CA 1
ATOM 584 C C . SER A 1 74 ? 2.646 0.967 -23.513 1.00 82.88 74 SER A C 1
ATOM 586 O O . SER A 1 74 ? 2.259 0.003 -22.846 1.00 82.88 74 SER A O 1
ATOM 588 N N . LYS A 1 75 ? 3.808 0.942 -24.161 1.00 81.69 75 LYS A N 1
ATOM 589 C CA . LYS A 1 75 ? 4.816 -0.102 -23.966 1.00 81.69 75 LYS A CA 1
ATOM 590 C C . LYS A 1 75 ? 5.980 0.491 -23.187 1.00 81.69 75 LYS A C 1
ATOM 592 O O . LYS A 1 75 ? 6.407 1.602 -23.490 1.00 81.69 75 LYS A O 1
ATOM 597 N N . CYS A 1 76 ? 6.469 -0.227 -22.187 1.00 79.50 76 CYS A N 1
ATOM 598 C CA . CYS A 1 76 ? 7.562 0.231 -21.337 1.00 79.50 76 CYS A CA 1
ATOM 599 C C . CYS A 1 76 ? 8.511 -0.911 -20.981 1.00 79.50 76 CYS A C 1
ATOM 601 O O . CYS A 1 76 ? 8.179 -2.090 -21.095 1.00 79.50 76 CYS A O 1
ATOM 603 N N . ALA A 1 77 ? 9.707 -0.539 -20.533 1.00 82.88 77 ALA A N 1
ATOM 604 C CA . ALA A 1 77 ? 10.655 -1.465 -19.937 1.00 82.88 77 ALA A CA 1
ATOM 605 C C . ALA A 1 77 ? 10.150 -1.922 -18.554 1.00 82.88 77 ALA A C 1
ATOM 607 O O . ALA A 1 77 ? 9.713 -1.105 -17.737 1.00 82.88 77 ALA A O 1
ATOM 608 N N . GLU A 1 78 ? 10.216 -3.223 -18.279 1.00 83.06 78 GLU A N 1
ATOM 609 C CA . GLU A 1 78 ? 9.822 -3.798 -16.990 1.00 83.06 78 GLU A CA 1
ATOM 610 C C . GLU A 1 78 ? 10.833 -3.450 -15.873 1.00 83.06 78 GLU A C 1
ATOM 612 O O . GLU A 1 78 ? 11.953 -2.993 -16.123 1.00 83.06 78 GLU A O 1
ATOM 617 N N . ASN A 1 79 ? 10.444 -3.626 -14.605 1.00 78.62 79 ASN A N 1
ATOM 618 C CA . ASN A 1 79 ? 11.296 -3.250 -13.475 1.00 78.62 79 ASN A CA 1
ATOM 619 C C . ASN A 1 79 ? 12.532 -4.160 -13.351 1.00 78.62 79 ASN A C 1
ATOM 621 O O . ASN A 1 79 ? 12.410 -5.368 -13.171 1.00 78.62 79 ASN A O 1
ATOM 625 N N . ILE A 1 80 ? 13.727 -3.560 -13.318 1.00 77.94 80 ILE A N 1
ATOM 626 C CA . ILE A 1 80 ? 15.006 -4.273 -13.167 1.00 77.94 80 ILE A CA 1
ATOM 627 C C . ILE A 1 80 ? 15.135 -5.084 -11.868 1.00 77.94 80 ILE A C 1
ATOM 629 O O . ILE A 1 80 ? 15.889 -6.051 -11.800 1.00 77.94 80 ILE A O 1
ATOM 633 N N . LYS A 1 81 ? 14.403 -4.710 -10.811 1.00 77.69 81 LYS A N 1
ATOM 634 C CA . LYS A 1 81 ? 14.396 -5.470 -9.552 1.00 77.69 81 LYS A CA 1
ATOM 635 C C . LYS A 1 81 ? 13.815 -6.872 -9.735 1.00 77.69 81 LYS A C 1
ATOM 637 O O . LYS A 1 81 ? 14.054 -7.738 -8.897 1.00 77.69 81 LYS A O 1
ATOM 642 N N . LEU A 1 82 ? 13.054 -7.095 -10.805 1.00 78.50 82 LEU A N 1
ATOM 643 C CA . LEU A 1 82 ? 12.551 -8.405 -11.160 1.00 78.50 82 LEU A CA 1
ATOM 644 C C . LEU A 1 82 ? 13.613 -9.147 -11.979 1.00 78.50 82 LEU A C 1
ATOM 646 O O . LEU A 1 82 ? 13.827 -8.853 -13.150 1.00 78.50 82 LEU A O 1
ATOM 650 N N . ALA A 1 83 ? 14.252 -10.151 -11.377 1.00 80.56 83 ALA A N 1
ATOM 651 C CA . ALA A 1 83 ? 15.258 -10.965 -12.065 1.00 80.56 83 ALA A CA 1
ATOM 652 C C . ALA A 1 83 ? 14.709 -11.627 -13.347 1.00 80.56 83 ALA A C 1
ATOM 654 O O . ALA A 1 83 ? 15.423 -11.760 -14.337 1.00 80.56 83 ALA A O 1
ATOM 655 N N . GLU A 1 84 ? 13.419 -11.979 -13.354 1.00 79.69 84 GLU A N 1
ATOM 656 C CA . GLU A 1 84 ? 12.721 -12.564 -14.508 1.00 79.69 84 GLU A CA 1
ATOM 657 C C . GLU A 1 84 ? 12.581 -11.588 -15.684 1.00 79.69 84 GLU A C 1
ATOM 659 O O . GLU A 1 84 ? 12.433 -12.024 -16.827 1.00 79.69 84 GLU A O 1
ATOM 664 N N . ALA A 1 85 ? 12.648 -10.277 -15.432 1.00 80.38 85 ALA A N 1
ATOM 665 C CA . ALA A 1 85 ? 12.574 -9.253 -16.467 1.00 80.38 85 ALA A CA 1
ATOM 666 C C . ALA A 1 85 ? 13.899 -9.053 -17.207 1.00 80.38 85 ALA A C 1
ATOM 668 O O . ALA A 1 85 ? 13.888 -8.448 -18.269 1.00 80.38 85 ALA A O 1
ATOM 669 N N . ILE A 1 86 ? 15.024 -9.553 -16.691 1.00 85.81 86 ILE A N 1
ATOM 670 C CA . ILE A 1 86 ? 16.326 -9.402 -17.345 1.00 85.81 86 ILE A CA 1
ATOM 671 C C . ILE A 1 86 ? 16.367 -10.299 -18.594 1.00 85.81 86 ILE A C 1
ATOM 673 O O . ILE A 1 86 ? 15.993 -11.479 -18.554 1.00 85.81 86 ILE A O 1
ATOM 677 N N . CYS A 1 87 ? 16.821 -9.740 -19.711 1.00 84.06 87 CYS A N 1
ATOM 678 C CA . CYS A 1 87 ? 17.040 -10.451 -20.972 1.00 84.06 87 CYS A CA 1
ATOM 679 C C . CYS A 1 87 ? 18.392 -10.071 -21.567 1.00 84.06 87 CYS A C 1
ATOM 681 O O . CYS A 1 87 ? 19.011 -9.094 -21.156 1.00 84.06 87 CYS A O 1
ATOM 683 N N . LYS A 1 88 ? 18.881 -10.867 -22.517 1.00 85.44 88 LYS A N 1
ATOM 684 C CA . LYS A 1 88 ? 20.044 -10.512 -23.339 1.00 85.44 88 LYS A CA 1
ATOM 685 C C . LYS A 1 88 ? 19.620 -10.252 -24.777 1.00 85.44 88 LYS A C 1
ATOM 687 O O . LYS A 1 88 ? 20.089 -9.291 -25.373 1.00 85.44 88 LYS A O 1
ATOM 692 N N . ASN A 1 89 ? 18.718 -11.088 -25.290 1.00 84.00 89 ASN A N 1
ATOM 693 C CA . ASN A 1 89 ? 18.169 -11.006 -26.640 1.00 84.00 89 ASN A CA 1
ATOM 694 C C . ASN A 1 89 ? 16.635 -11.100 -26.615 1.00 84.00 89 ASN A C 1
ATOM 696 O O . ASN A 1 89 ? 16.057 -11.655 -25.681 1.00 84.00 89 ASN A O 1
ATOM 700 N N . ASP A 1 90 ? 15.982 -10.659 -27.692 1.00 85.06 90 ASP A N 1
ATOM 701 C CA . ASP A 1 90 ? 14.520 -10.752 -27.870 1.00 85.06 90 ASP A CA 1
ATOM 702 C C . ASP A 1 90 ? 13.984 -12.191 -27.751 1.00 85.06 90 ASP A C 1
ATOM 704 O O . ASP A 1 90 ? 12.873 -12.419 -27.274 1.00 85.06 90 ASP A O 1
ATOM 708 N N . SER A 1 91 ? 14.795 -13.190 -28.112 1.00 84.06 91 SER A N 1
ATOM 709 C CA . SER A 1 91 ? 14.449 -14.608 -27.958 1.00 84.06 91 SER A CA 1
ATOM 710 C C . SER A 1 91 ? 14.201 -15.013 -26.507 1.00 84.06 91 SER A C 1
ATOM 712 O O . SER A 1 91 ? 13.370 -15.882 -26.254 1.00 84.06 91 SER A O 1
ATOM 714 N N . ASP A 1 92 ? 14.891 -14.377 -25.556 1.00 82.62 92 ASP A N 1
ATOM 715 C CA . ASP A 1 92 ? 14.737 -14.673 -24.132 1.00 82.62 92 ASP A CA 1
ATOM 716 C C . ASP A 1 92 ? 13.370 -14.199 -23.630 1.00 82.62 92 ASP A C 1
ATOM 718 O O . ASP A 1 92 ? 12.833 -14.740 -22.669 1.00 82.62 92 ASP A O 1
ATOM 722 N N . CYS A 1 93 ? 12.789 -13.186 -24.277 1.00 81.25 93 CYS A N 1
ATOM 723 C CA . CYS A 1 93 ? 11.501 -12.610 -23.910 1.00 81.25 93 CYS A CA 1
ATOM 724 C C . CYS A 1 93 ? 10.310 -13.453 -24.383 1.00 81.25 93 CYS A C 1
ATOM 726 O O . CYS A 1 93 ? 9.194 -13.271 -23.887 1.00 81.25 93 CYS A O 1
ATOM 728 N N . PHE A 1 94 ? 10.525 -14.353 -25.343 1.00 78.12 94 PHE A N 1
ATOM 729 C CA . PHE A 1 94 ? 9.469 -15.160 -25.939 1.00 78.12 94 PHE A CA 1
ATOM 730 C C . PHE A 1 94 ? 9.032 -16.279 -24.979 1.00 78.12 94 PHE A C 1
ATOM 732 O O . PHE A 1 94 ? 9.859 -16.983 -24.409 1.00 78.12 94 PHE A O 1
ATOM 739 N N . ASN A 1 95 ? 7.720 -16.463 -24.797 1.00 69.88 95 ASN A N 1
ATOM 740 C CA . ASN A 1 95 ? 7.126 -17.502 -23.937 1.00 69.88 95 ASN A CA 1
ATOM 741 C C . ASN A 1 95 ? 7.529 -17.483 -22.446 1.00 69.88 95 ASN A C 1
ATOM 743 O O . ASN A 1 95 ? 7.344 -18.490 -21.757 1.00 69.88 95 ASN A O 1
ATOM 747 N N . LYS A 1 96 ? 8.015 -16.359 -21.901 1.00 75.50 96 LYS A N 1
ATOM 748 C CA . LYS A 1 96 ? 8.188 -16.247 -20.444 1.00 75.50 96 LYS A CA 1
ATOM 749 C C . LYS A 1 96 ? 6.825 -16.323 -19.731 1.00 75.50 96 LYS A C 1
ATOM 751 O O . LYS A 1 96 ? 5.854 -15.718 -20.200 1.00 75.50 96 LYS A O 1
ATOM 756 N N . PRO A 1 97 ? 6.724 -17.044 -18.599 1.00 76.75 97 PRO A N 1
ATOM 757 C CA . PRO A 1 97 ? 5.498 -17.084 -17.814 1.00 76.75 97 PRO A CA 1
ATOM 758 C C . PRO A 1 97 ? 5.177 -15.694 -17.254 1.00 76.75 97 PRO A C 1
ATOM 760 O O . PRO A 1 97 ? 6.070 -14.888 -16.996 1.00 76.75 97 PRO A O 1
ATOM 763 N N . PHE A 1 98 ? 3.887 -15.410 -17.085 1.00 79.12 98 PHE A N 1
ATOM 764 C CA . PHE A 1 98 ? 3.432 -14.231 -16.356 1.00 79.12 98 PHE A CA 1
ATOM 765 C C . PHE A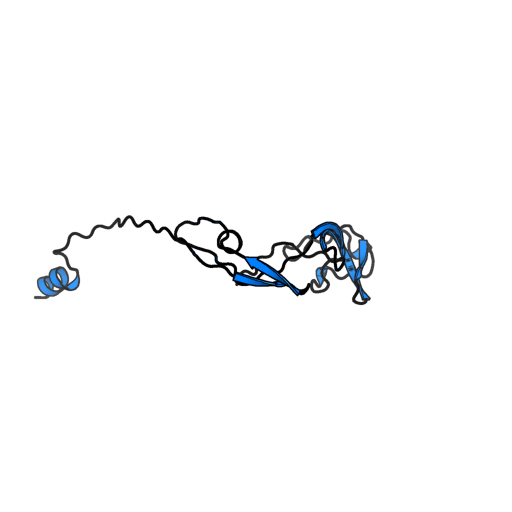 1 98 ? 3.406 -14.560 -14.861 1.00 79.12 98 PHE A C 1
ATOM 767 O O . PHE A 1 98 ? 2.697 -15.482 -14.452 1.00 79.12 98 PHE A O 1
ATOM 774 N N . THR A 1 99 ? 4.167 -13.825 -14.052 1.00 79.81 99 THR A N 1
ATOM 775 C CA . THR A 1 99 ? 4.179 -13.965 -12.594 1.00 79.81 99 THR A CA 1
ATOM 776 C C . THR A 1 99 ? 3.423 -12.808 -11.931 1.00 79.81 99 THR A C 1
ATOM 778 O O . THR A 1 99 ? 3.404 -11.697 -12.461 1.00 79.81 99 THR A O 1
ATOM 781 N N . PRO A 1 100 ? 2.817 -13.011 -10.742 1.00 79.94 100 PRO A N 1
ATOM 782 C CA . PRO A 1 100 ? 2.089 -11.950 -10.026 1.00 79.94 100 PRO A CA 1
ATOM 783 C C . PRO A 1 100 ? 2.944 -10.727 -9.644 1.00 79.94 100 PRO A C 1
ATOM 785 O O . PRO A 1 100 ? 2.419 -9.702 -9.207 1.00 79.94 100 PRO A O 1
ATOM 788 N N . ASN A 1 101 ? 4.269 -10.848 -9.754 1.00 78.50 101 ASN A N 1
ATOM 789 C CA . ASN A 1 101 ? 5.230 -9.794 -9.443 1.00 78.50 101 ASN A CA 1
ATOM 790 C C . ASN A 1 101 ? 5.591 -8.900 -10.623 1.00 78.50 101 ASN A C 1
ATOM 792 O O . ASN A 1 101 ? 6.281 -7.902 -10.427 1.00 78.50 101 ASN A O 1
ATOM 796 N N . MET A 1 102 ? 5.113 -9.228 -11.816 1.00 76.88 102 MET A N 1
ATOM 797 C CA . MET A 1 102 ? 5.328 -8.421 -13.004 1.00 76.88 102 MET A CA 1
ATOM 798 C C . MET A 1 102 ? 4.340 -7.272 -13.089 1.00 76.88 102 MET A C 1
ATOM 800 O O . MET A 1 102 ? 3.183 -7.400 -12.682 1.00 76.88 102 MET A O 1
ATOM 804 N N . ASN A 1 103 ? 4.781 -6.167 -13.691 1.00 79.75 103 ASN A N 1
ATOM 805 C CA . ASN A 1 103 ? 3.888 -5.056 -13.930 1.00 79.75 103 ASN A CA 1
ATOM 806 C C . ASN A 1 103 ? 3.068 -5.267 -15.207 1.00 79.75 103 ASN A C 1
ATOM 808 O O . ASN A 1 103 ? 1.902 -4.912 -15.208 1.00 79.75 103 ASN A O 1
ATOM 812 N N . GLY A 1 104 ? 3.601 -5.844 -16.286 1.00 79.88 104 GLY A N 1
ATOM 813 C CA . GLY A 1 104 ? 2.866 -5.958 -17.554 1.00 79.88 104 GLY A CA 1
ATOM 814 C C . GLY A 1 104 ? 2.936 -7.308 -18.251 1.00 79.88 104 GLY A C 1
ATOM 815 O O . GLY A 1 104 ? 3.596 -8.240 -17.804 1.00 79.88 104 GLY A O 1
ATOM 816 N N . ARG A 1 105 ? 2.252 -7.416 -19.396 1.00 83.00 105 ARG A N 1
ATOM 817 C CA . ARG A 1 105 ? 2.350 -8.598 -20.268 1.00 83.00 105 ARG A CA 1
ATOM 818 C C . ARG A 1 105 ? 3.547 -8.468 -21.209 1.00 83.00 105 ARG A C 1
ATOM 820 O O . ARG A 1 105 ? 3.700 -7.424 -21.833 1.00 83.00 105 ARG A O 1
ATOM 827 N N . TRP A 1 106 ? 4.345 -9.528 -21.347 1.00 81.25 106 TRP A N 1
ATOM 828 C CA . TRP A 1 106 ? 5.503 -9.570 -22.249 1.00 81.25 106 TRP A CA 1
ATOM 829 C C . TRP A 1 106 ? 5.118 -9.288 -23.707 1.00 81.25 106 TRP A C 1
ATOM 831 O O . TRP A 1 106 ? 4.172 -9.889 -24.221 1.00 81.25 106 TRP A O 1
ATOM 841 N N . THR A 1 107 ? 5.873 -8.418 -24.382 1.00 82.69 107 THR A N 1
ATOM 842 C CA . THR A 1 107 ? 5.737 -8.184 -25.834 1.00 82.69 107 THR A CA 1
ATOM 843 C C . THR A 1 107 ? 6.662 -9.064 -26.669 1.00 82.69 107 THR A C 1
ATOM 845 O O . THR A 1 107 ? 6.409 -9.247 -27.857 1.00 82.69 107 THR A O 1
ATOM 848 N N . GLY A 1 108 ? 7.711 -9.622 -26.053 1.00 82.12 108 GLY A N 1
ATOM 849 C CA . GLY A 1 108 ? 8.744 -10.399 -26.740 1.00 82.12 108 GLY A CA 1
ATOM 850 C C . GLY A 1 108 ? 9.946 -9.574 -27.214 1.00 82.12 108 GLY A C 1
ATOM 851 O O . GLY A 1 108 ? 10.789 -10.121 -27.911 1.00 82.12 108 GLY A O 1
ATOM 852 N N . GLN A 1 109 ? 10.042 -8.292 -26.845 1.00 83.69 109 GLN A N 1
ATOM 853 C CA . GLN A 1 109 ? 11.185 -7.426 -27.168 1.00 83.69 109 GLN A CA 1
ATOM 854 C C . GLN A 1 109 ? 12.034 -7.148 -25.923 1.00 83.69 109 GLN A C 1
ATOM 856 O O . GLN A 1 109 ? 11.507 -7.061 -24.813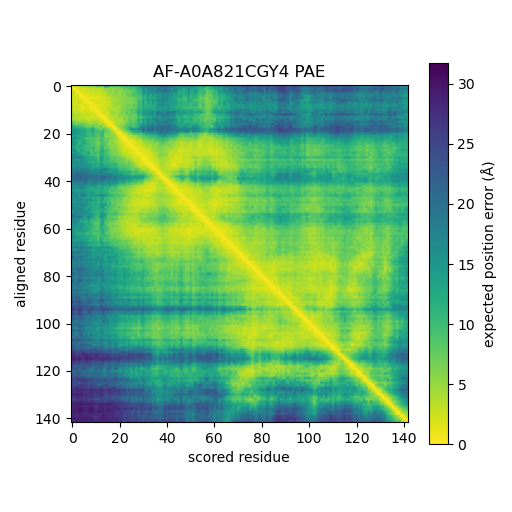 1.00 83.69 109 GLN A O 1
ATOM 861 N N . CYS A 1 110 ? 13.349 -7.046 -26.091 1.00 84.06 110 CYS A N 1
ATOM 862 C CA . CYS A 1 110 ? 14.325 -6.764 -25.046 1.00 84.06 110 CYS A CA 1
ATOM 863 C C . CYS A 1 110 ? 14.830 -5.320 -25.205 1.00 84.06 110 CYS A C 1
ATOM 865 O O . CYS A 1 110 ? 15.450 -4.971 -26.208 1.00 84.06 110 CYS A O 1
ATOM 867 N N . LEU A 1 111 ? 14.543 -4.457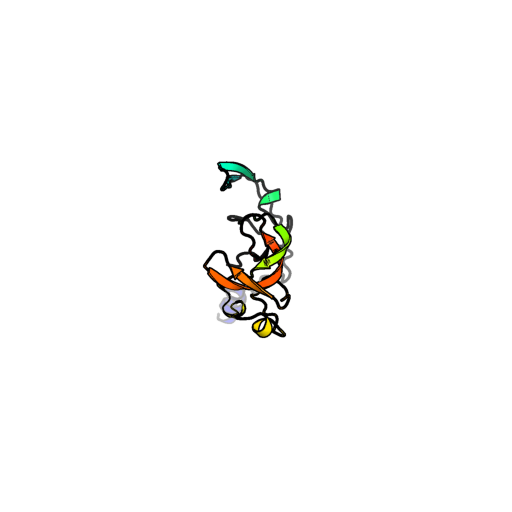 -24.229 1.00 82.56 111 LEU A N 1
ATOM 868 C CA . LEU A 1 111 ? 14.876 -3.034 -24.255 1.00 82.56 111 LEU A CA 1
ATOM 869 C C . LEU A 1 111 ? 15.977 -2.691 -23.255 1.00 82.56 111 LEU A C 1
ATOM 871 O O . LEU A 1 111 ? 16.061 -3.235 -22.156 1.00 82.56 111 LEU A O 1
ATOM 875 N N . LEU A 1 112 ? 16.807 -1.717 -23.614 1.00 75.69 112 LEU A N 1
ATOM 876 C CA . LEU A 1 112 ? 17.780 -1.150 -22.690 1.00 75.69 112 LEU A CA 1
ATOM 877 C C . LEU A 1 112 ? 17.064 -0.281 -21.652 1.00 75.69 112 LEU A C 1
ATOM 879 O O . LEU A 1 112 ? 16.425 0.714 -21.988 1.00 75.69 112 LEU A O 1
ATOM 883 N N . SER A 1 113 ? 17.206 -0.642 -20.379 1.00 67.44 113 SER A N 1
ATOM 884 C CA . SER A 1 113 ? 16.809 0.202 -19.258 1.00 67.44 113 SER A CA 1
ATOM 885 C C . SER A 1 113 ? 17.776 1.380 -19.116 1.00 67.44 113 SER A C 1
ATOM 887 O O . SER A 1 113 ? 18.977 1.249 -19.368 1.00 67.44 113 SER A O 1
ATOM 889 N N . SER A 1 114 ? 17.295 2.515 -18.599 1.00 60.47 114 SER A N 1
ATOM 890 C CA . SER A 1 114 ? 18.121 3.695 -18.278 1.00 60.47 114 SER A CA 1
ATOM 891 C C . SER A 1 114 ? 19.312 3.404 -17.348 1.00 60.47 114 SER A C 1
ATOM 893 O O . SER A 1 114 ? 20.221 4.223 -17.245 1.00 60.47 114 SER A O 1
ATOM 895 N N . LYS A 1 115 ? 19.352 2.238 -16.684 1.00 60.00 115 LYS A N 1
ATOM 896 C CA . LYS A 1 115 ? 20.484 1.775 -15.860 1.00 60.00 115 LYS A CA 1
ATOM 897 C C . LYS A 1 115 ? 21.552 0.961 -16.616 1.00 60.00 115 LYS A C 1
ATOM 899 O O . LYS A 1 115 ? 22.464 0.461 -15.974 1.00 60.00 115 LYS A O 1
ATOM 904 N N . LYS A 1 116 ? 21.495 0.899 -17.956 1.00 58.22 116 LYS A N 1
ATOM 905 C CA . LYS A 1 116 ? 22.355 0.091 -18.859 1.00 58.22 116 LYS A CA 1
ATOM 906 C C . LYS A 1 116 ? 22.144 -1.425 -18.797 1.00 58.22 116 LYS A C 1
ATOM 908 O O . LYS A 1 116 ? 22.808 -2.152 -19.529 1.00 58.22 116 LYS A O 1
ATOM 913 N N . ASP A 1 117 ? 21.205 -1.890 -17.988 1.00 67.00 117 ASP A N 1
ATOM 914 C CA . ASP A 1 117 ? 20.792 -3.288 -17.969 1.00 67.00 117 ASP A CA 1
ATOM 915 C C . ASP A 1 117 ? 19.680 -3.524 -18.995 1.00 67.00 117 ASP A C 1
ATOM 917 O O . ASP A 1 117 ? 18.833 -2.655 -19.214 1.00 67.00 117 ASP A O 1
ATOM 921 N N . VAL A 1 118 ? 19.674 -4.687 -19.643 1.00 75.94 118 VAL A N 1
ATOM 922 C CA . VAL A 1 118 ? 18.673 -5.011 -20.667 1.00 75.94 118 VAL A CA 1
ATOM 923 C C . VAL A 1 118 ? 17.510 -5.767 -20.024 1.00 75.94 118 VAL A C 1
ATOM 925 O O . VAL A 1 118 ? 17.706 -6.765 -19.324 1.00 75.94 118 VAL A O 1
ATOM 928 N N . VAL A 1 119 ? 16.296 -5.256 -20.214 1.00 79.44 119 VAL A N 1
ATOM 929 C CA . VAL A 1 119 ? 15.065 -5.767 -19.607 1.00 79.44 119 VAL A CA 1
ATOM 930 C C . VAL A 1 119 ? 13.966 -5.929 -20.650 1.00 79.44 119 VAL A C 1
ATOM 932 O O . VAL A 1 119 ? 13.891 -5.200 -21.633 1.00 79.44 119 VAL A O 1
ATOM 935 N N . ASN A 1 120 ? 13.086 -6.893 -20.431 1.00 73.88 120 ASN A N 1
ATOM 936 C CA . ASN A 1 120 ? 11.955 -7.161 -21.299 1.00 73.88 120 ASN A CA 1
ATOM 937 C C . ASN A 1 120 ? 11.005 -5.956 -21.371 1.00 73.88 120 ASN A C 1
ATOM 939 O O . ASN A 1 120 ? 10.668 -5.342 -20.355 1.00 73.88 120 ASN A O 1
ATOM 943 N N . GLU A 1 121 ? 10.491 -5.689 -22.565 1.00 77.38 121 GLU A N 1
ATOM 944 C CA . GLU A 1 121 ? 9.366 -4.789 -22.773 1.00 77.38 121 GLU A CA 1
ATOM 945 C C . GLU A 1 121 ? 8.054 -5.476 -22.368 1.00 77.38 121 GLU A C 1
ATOM 947 O O . GLU A 1 121 ? 7.778 -6.635 -22.717 1.00 77.38 121 GLU A O 1
ATOM 952 N N . THR A 1 122 ? 7.219 -4.742 -21.637 1.00 70.62 122 THR A N 1
ATOM 953 C CA . THR A 1 122 ? 5.858 -5.152 -21.318 1.00 70.62 122 THR A CA 1
ATOM 954 C C . THR A 1 122 ? 4.835 -4.113 -21.768 1.00 70.62 122 THR A C 1
ATOM 956 O O . THR A 1 122 ? 5.078 -2.907 -21.811 1.00 70.62 122 THR A O 1
ATOM 959 N N . THR A 1 123 ? 3.650 -4.591 -22.148 1.00 66.69 123 THR A N 1
ATOM 960 C CA . THR A 1 123 ? 2.473 -3.740 -22.341 1.00 66.69 123 THR A CA 1
ATOM 961 C C . THR A 1 123 ? 1.759 -3.599 -21.007 1.00 66.69 123 THR A C 1
ATOM 963 O O . THR A 1 123 ? 1.139 -4.562 -20.539 1.00 66.69 123 THR A O 1
ATOM 966 N N . ASN A 1 124 ? 1.826 -2.410 -20.415 1.00 69.81 124 ASN A N 1
ATOM 967 C CA . ASN A 1 124 ? 0.992 -2.009 -19.288 1.00 69.81 124 ASN A CA 1
ATOM 968 C C . ASN A 1 124 ? 0.829 -0.479 -19.265 1.00 69.81 124 ASN A C 1
ATOM 970 O O . ASN A 1 124 ? 1.067 0.216 -20.251 1.00 69.81 124 ASN A O 1
ATOM 974 N N . ILE A 1 125 ? 0.372 0.055 -18.144 1.00 65.00 125 ILE A N 1
ATOM 975 C CA . ILE A 1 125 ? 0.355 1.465 -17.861 1.00 65.00 125 ILE A CA 1
ATOM 976 C C . ILE A 1 125 ? 1.788 1.916 -17.531 1.00 65.00 125 ILE A C 1
ATOM 978 O O . ILE A 1 125 ? 2.484 1.346 -16.693 1.00 65.00 125 ILE A O 1
ATOM 982 N N . THR A 1 126 ? 2.251 2.900 -18.286 1.00 61.25 126 THR A N 1
ATOM 983 C CA . THR A 1 126 ? 3.630 3.368 -18.356 1.00 61.25 126 THR A CA 1
ATOM 984 C C . THR A 1 126 ? 3.746 4.677 -17.613 1.00 61.25 126 THR A C 1
ATOM 986 O O . THR A 1 126 ? 2.920 5.572 -17.830 1.00 61.25 126 THR A O 1
ATOM 989 N N . LYS A 1 127 ? 4.776 4.811 -16.778 1.00 61.59 127 LYS A N 1
ATOM 990 C CA . LYS A 1 127 ? 5.063 6.075 -16.106 1.00 61.59 127 LYS A CA 1
ATOM 991 C C . LYS A 1 127 ? 5.627 7.074 -17.111 1.00 61.59 127 LYS A C 1
ATOM 993 O O . LYS A 1 127 ? 6.641 6.794 -17.753 1.00 61.59 127 LYS A O 1
ATOM 998 N N . THR A 1 128 ? 4.994 8.234 -17.226 1.00 49.16 128 THR A N 1
ATOM 999 C CA . THR A 1 128 ? 5.410 9.304 -18.150 1.00 49.16 128 THR A CA 1
ATOM 1000 C C . THR A 1 128 ? 6.795 9.867 -17.825 1.00 49.16 128 THR A C 1
ATOM 1002 O O . THR A 1 128 ? 7.511 10.266 -18.736 1.00 49.16 128 THR A O 1
ATOM 1005 N N . GLU A 1 129 ? 7.209 9.845 -16.556 1.00 50.06 129 GLU A N 1
ATOM 1006 C CA . GLU A 1 129 ? 8.473 10.451 -16.106 1.00 50.06 129 GLU A CA 1
ATOM 1007 C C . GLU A 1 129 ? 9.717 9.572 -16.292 1.00 50.06 129 GLU A C 1
ATOM 1009 O O . GLU A 1 129 ? 10.827 10.090 -16.387 1.00 50.06 129 GLU A O 1
ATOM 1014 N N . THR A 1 130 ? 9.571 8.242 -16.302 1.00 53.72 130 THR A N 1
ATOM 1015 C CA . THR A 1 130 ? 10.729 7.329 -16.243 1.00 53.72 130 THR A CA 1
ATOM 1016 C C . THR A 1 130 ? 10.758 6.269 -17.341 1.00 53.72 130 THR A C 1
ATOM 1018 O O . THR A 1 130 ? 11.776 5.596 -17.488 1.00 53.72 130 THR A O 1
ATOM 1021 N N . GLY A 1 131 ? 9.677 6.106 -18.116 1.00 53.28 131 GLY A N 1
ATOM 1022 C CA . GLY A 1 131 ? 9.594 5.101 -19.184 1.00 53.28 131 GLY A CA 1
ATOM 1023 C C . GLY A 1 131 ? 9.543 3.648 -18.690 1.00 53.28 131 GLY A C 1
ATOM 1024 O O . GLY A 1 131 ? 9.645 2.722 -19.496 1.00 53.28 131 GLY A O 1
ATOM 1025 N N . PHE A 1 132 ? 9.376 3.434 -17.379 1.00 58.16 132 PHE A N 1
ATOM 1026 C CA . PHE A 1 132 ? 9.232 2.111 -16.771 1.00 58.16 132 PHE A CA 1
ATOM 1027 C C . PHE A 1 132 ? 7.768 1.741 -16.545 1.00 58.16 132 PHE A C 1
ATOM 1029 O O . PHE A 1 132 ? 6.913 2.597 -16.291 1.00 58.16 132 PHE A O 1
ATOM 1036 N N . CYS A 1 133 ? 7.499 0.438 -16.581 1.00 55.09 133 CYS A N 1
ATOM 1037 C CA . CYS A 1 133 ? 6.236 -0.112 -16.119 1.00 55.09 133 CYS A CA 1
ATOM 1038 C C . CYS A 1 133 ? 6.259 -0.171 -14.589 1.00 55.09 133 CYS A C 1
ATOM 1040 O O . CYS A 1 133 ? 6.978 -0.979 -14.001 1.00 55.09 133 CYS A O 1
ATOM 1042 N N . GLU A 1 134 ? 5.475 0.674 -13.929 1.00 53.78 134 GLU A N 1
ATOM 1043 C CA . GLU A 1 134 ? 5.131 0.525 -12.511 1.00 53.78 134 GLU A CA 1
ATOM 1044 C C . GLU A 1 134 ? 3.646 0.186 -12.430 1.00 53.78 134 GLU A C 1
ATOM 1046 O O . GLU A 1 134 ? 2.832 0.836 -13.084 1.00 53.78 134 GLU A O 1
ATOM 1051 N N . TYR A 1 135 ? 3.275 -0.820 -11.637 1.00 49.25 135 TYR A N 1
ATOM 1052 C CA . TYR A 1 135 ? 1.869 -1.059 -11.338 1.00 49.25 135 TYR A CA 1
ATOM 1053 C C . TYR A 1 135 ? 1.327 0.105 -10.502 1.00 49.25 135 TYR A C 1
ATOM 1055 O O . TYR A 1 135 ? 1.681 0.251 -9.328 1.00 49.25 135 TYR A O 1
ATOM 1063 N N . ALA A 1 136 ? 0.433 0.907 -11.080 1.00 41.47 136 ALA A N 1
ATOM 1064 C CA . ALA A 1 136 ? -0.438 1.781 -10.308 1.00 41.47 136 ALA A CA 1
ATOM 1065 C C . ALA A 1 136 ? -1.378 0.908 -9.468 1.00 41.47 136 ALA A C 1
ATOM 1067 O O . ALA A 1 136 ? -2.389 0.410 -9.957 1.00 41.47 136 ALA A O 1
ATOM 1068 N N . GLY A 1 137 ? -1.025 0.678 -8.205 1.00 39.03 137 GLY A N 1
ATOM 1069 C CA . GLY A 1 137 ? -1.936 0.043 -7.257 1.00 39.03 137 GLY A CA 1
ATOM 1070 C C . GLY A 1 137 ? -1.485 -1.295 -6.694 1.00 39.03 137 GLY A C 1
ATOM 1071 O O . GLY A 1 137 ? -2.333 -2.143 -6.435 1.00 39.03 137 GLY A O 1
ATOM 1072 N N . ARG A 1 138 ? -0.194 -1.481 -6.394 1.00 44.00 138 ARG A N 1
ATOM 1073 C CA . ARG A 1 138 ? 0.083 -2.229 -5.161 1.00 44.00 138 ARG A CA 1
ATOM 1074 C C . ARG A 1 138 ? -0.218 -1.287 -3.997 1.00 44.00 138 ARG A C 1
ATOM 1076 O O . ARG A 1 138 ? 0.599 -0.398 -3.751 1.00 44.00 138 ARG A O 1
ATOM 1083 N N . PRO A 1 139 ? -1.358 -1.419 -3.287 1.00 34.97 139 PRO A N 1
ATOM 1084 C CA . PRO A 1 139 ? -1.382 -0.911 -1.929 1.00 34.97 139 PRO A CA 1
ATOM 1085 C C . PRO A 1 139 ? -0.176 -1.543 -1.233 1.00 34.97 139 PRO A C 1
ATOM 1087 O O . PRO A 1 139 ? 0.053 -2.749 -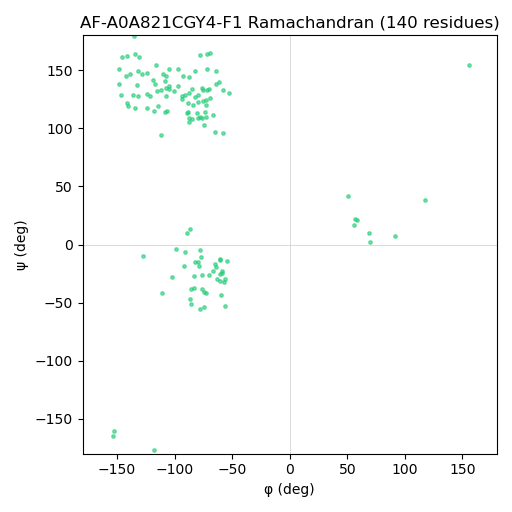1.360 1.00 34.97 139 PRO A O 1
ATOM 1090 N N . PHE A 1 140 ? 0.638 -0.731 -0.563 1.00 39.84 140 PHE A N 1
ATOM 1091 C CA . PHE A 1 140 ? 1.513 -1.269 0.467 1.00 39.84 140 PHE A CA 1
ATOM 1092 C C . PHE A 1 140 ? 0.582 -1.947 1.475 1.00 39.84 140 PHE A C 1
ATOM 1094 O O . PHE A 1 140 ? -0.046 -1.285 2.296 1.00 39.84 140 PHE A O 1
ATOM 1101 N N . VAL A 1 141 ? 0.404 -3.258 1.328 1.00 31.17 141 VAL A N 1
ATOM 1102 C CA . VAL A 1 141 ? -0.144 -4.094 2.384 1.00 31.17 141 VAL A CA 1
ATOM 1103 C C . VAL A 1 141 ? 0.986 -4.173 3.400 1.00 31.17 141 VAL A C 1
ATOM 1105 O O . VAL A 1 141 ? 2.055 -4.699 3.082 1.00 31.17 141 VAL A O 1
ATOM 1108 N N . PHE A 1 142 ? 0.784 -3.520 4.543 1.00 35.59 142 PHE A N 1
ATOM 1109 C CA . PHE A 1 142 ? 1.614 -3.717 5.727 1.00 35.59 142 PHE A CA 1
ATOM 1110 C C . PHE A 1 142 ? 1.466 -5.152 6.234 1.00 35.59 142 PHE A C 1
ATOM 1112 O O . PHE A 1 142 ? 0.334 -5.683 6.153 1.00 35.59 142 PHE A O 1
#

Radius of gyration: 27.16 Å; Cα contacts (8 Å, |Δi|>4): 216; chains: 1; bounding box: 53×48×78 Å

Solvent-accessible surface area (backbone atoms only — not comparable to full-atom values): 9078 Å² total; per-residue (Å²): 106,68,66,57,51,45,45,43,63,68,68,35,63,84,56,88,79,77,90,78,79,89,80,88,77,85,88,82,82,84,65,76,47,80,44,79,44,98,84,74,46,77,44,79,42,42,55,78,72,32,29,64,69,88,75,57,87,88,54,85,46,76,63,85,77,85,86,88,76,62,70,46,85,45,74,18,32,41,51,79,89,39,72,87,32,53,37,91,45,38,74,64,33,51,89,61,83,88,55,96,86,55,59,47,49,72,72,33,41,55,35,78,38,100,84,77,48,40,17,23,27,18,49,31,45,19,30,78,89,76,53,34,31,54,64,91,73,72,72,86,76,127

Mean predicted aligned error: 10.95 Å

Foldseek 3Di:
DCCCCCCCPVVVVVDDDDPDDDDFDDDDDFDWDWDQDPVRDIDIDTLVRQWPPNDDGPDTGGHPDDDDFDWDFDKAFWDPVPPQFFDDALCSQPPRDDDPPTLFAFPSGWDQAPVRTIGTIGGDIAGPPGRYRDRPDPPPPD

Nearest PDB structures (foldseek):
  4dw1-assembly1_A  TM=9.023E-01  e=4.603E-07  Danio rerio
  8jv5-assembly1_C  TM=8.561E-01  e=1.047E-06  Danio rerio
  4dw0-assembly1_A  TM=8.861E-01  e=2.525E-06  Danio rerio
  5xw6-assembly1_B  TM=8.203E-01  e=1.751E-05  Gallus gallus
  5u1w-assembly1_A  TM=7.116E-01  e=2.348E-05  Ailuropoda melanoleuca

pLDDT: mean 78.36, std 13.43, range [31.17, 92.38]

Sequence (142 aa):
IYSTIYLLIYEKGYQKQSTTITSSVTLKVKGIGYVLTSENQTMIIDGADYIIPPSENNAIFIKTNFIQTDQTRSKCAENIKLAEAICKNDSDCFNKPFTPNMNGRWTGQCLLSSKKDVVNETTNITKTETGFCEYAGRPFVF

Secondary structure (DSSP, 8-state):
-HHIIIIIIIS-TTS---S-------------EEEE-TTS-EEEE-HHHHBSSS--SS---B--------EEEEEEEPPTT-GGGB-SSHHHHTTPPP-TT-SSEEEEEEEE-TTS-EEEEEEEEEETTTSBB--TT-----